Protein AF-A0A316BWA6-F1 (afdb_monomer)

pLDDT: mean 82.53, std 22.55, range [30.19, 98.38]

Foldseek 3Di:
DDDDDDDPDDDDDDDDDDDDDDDPPPPVPPLFDDKDWPVRVVVVVVVQVVVQKDFPDKDKEFPDPDVVTIMIMTTHIDHNPVSKDKDKDKDAPVVVVVVVVVCVVVVWDWPDWDDDHRMIMTMTTD

Secondary structure (DSSP, 8-state):
------------------------------TTT--EEHHHHHHHHHHHHHTTEEEEEEEEEEEE--SS-EEEEEEEEEE-TT---EEEEEE-HHHHHHHHHHHHHTT-EEEEEEEETTEEEEEEE-

Structure (mmCIF, N/CA/C/O backbone):
data_AF-A0A316BWA6-F1
#
_entry.id   AF-A0A316BWA6-F1
#
loop_
_atom_site.group_PDB
_atom_site.id
_atom_site.type_symbol
_atom_site.label_atom_id
_atom_site.label_alt_id
_atom_site.label_comp_id
_atom_site.label_asym_id
_atom_site.label_entity_id
_atom_site.label_seq_id
_atom_site.pdbx_PDB_ins_code
_atom_site.Cartn_x
_atom_site.Cartn_y
_atom_site.Cartn_z
_atom_site.occupancy
_atom_site.B_iso_or_equiv
_atom_site.auth_seq_id
_atom_site.auth_comp_id
_atom_site.auth_asym_id
_atom_site.auth_atom_id
_atom_site.pdbx_PDB_model_num
ATOM 1 N N . MET A 1 1 ? -15.903 33.783 -49.056 1.00 46.97 1 MET A N 1
ATOM 2 C CA . MET A 1 1 ? -15.035 33.188 -48.021 1.00 46.97 1 MET A CA 1
ATOM 3 C C . MET A 1 1 ? -15.355 31.710 -47.970 1.00 46.97 1 MET A C 1
ATOM 5 O O . MET A 1 1 ? -16.523 31.366 -48.087 1.00 46.97 1 MET A O 1
ATOM 9 N N . TYR A 1 2 ? -14.304 30.901 -47.940 1.00 39.03 2 TYR A N 1
ATOM 10 C CA . TYR A 1 2 ? -14.298 29.441 -47.940 1.00 39.03 2 TYR A CA 1
ATOM 11 C C . TYR A 1 2 ? -14.877 28.855 -46.636 1.00 39.03 2 TYR A C 1
ATOM 13 O O . TYR A 1 2 ? -14.691 29.444 -45.573 1.00 39.03 2 TYR A O 1
ATOM 21 N N . ASP A 1 3 ? -15.573 27.729 -46.811 1.00 43.00 3 ASP A N 1
ATOM 22 C CA . ASP A 1 3 ? -15.702 26.497 -46.004 1.00 43.00 3 ASP A CA 1
ATOM 23 C C . ASP A 1 3 ? -14.811 26.312 -44.751 1.00 43.00 3 ASP A C 1
ATOM 25 O O . ASP A 1 3 ? -13.622 26.623 -44.811 1.00 43.00 3 ASP A O 1
ATOM 29 N N . ASP A 1 4 ? -15.371 25.793 -43.637 1.00 45.12 4 ASP A N 1
ATOM 30 C CA . ASP A 1 4 ? -15.251 24.375 -43.189 1.00 45.12 4 ASP A CA 1
ATOM 31 C C . ASP A 1 4 ? -15.651 24.147 -41.699 1.00 45.12 4 ASP A C 1
ATOM 33 O O . ASP A 1 4 ? -15.364 24.969 -40.827 1.00 45.12 4 ASP A O 1
ATOM 37 N N . GLY A 1 5 ? -16.253 22.978 -41.409 1.00 43.03 5 GLY A N 1
ATOM 38 C CA . GLY A 1 5 ? -16.289 22.309 -40.085 1.00 43.03 5 GLY A CA 1
ATOM 39 C C . GLY A 1 5 ? -17.476 22.616 -39.142 1.00 43.03 5 GLY A C 1
ATOM 40 O O . GLY A 1 5 ? -17.361 23.468 -38.270 1.00 43.03 5 GLY A O 1
ATOM 41 N N . GLN A 1 6 ? -18.689 22.044 -39.227 1.00 37.62 6 GLN A N 1
ATOM 42 C CA . GLN A 1 6 ? -19.164 20.646 -39.326 1.00 37.62 6 GLN A CA 1
ATOM 43 C C . GLN A 1 6 ? -19.323 19.905 -37.973 1.00 37.62 6 GLN A C 1
ATOM 45 O O . GLN A 1 6 ? -18.520 19.062 -37.591 1.00 37.62 6 GLN A O 1
ATOM 50 N N . CYS A 1 7 ? -20.448 20.163 -37.286 1.00 34.03 7 CYS A N 1
ATOM 51 C CA . CYS A 1 7 ? -21.122 19.191 -36.414 1.00 34.03 7 CYS A CA 1
ATOM 52 C C . CYS A 1 7 ? -22.198 18.488 -37.255 1.00 34.03 7 CYS A C 1
ATOM 54 O O . CYS A 1 7 ? -23.240 19.078 -37.549 1.00 34.03 7 CYS A O 1
ATOM 56 N N . SER A 1 8 ? -21.955 17.247 -37.678 1.00 42.22 8 SER A N 1
ATOM 57 C CA . SER A 1 8 ? -22.939 16.463 -38.429 1.00 42.22 8 SER A CA 1
ATOM 58 C C . SER A 1 8 ? -24.120 16.085 -37.538 1.00 42.22 8 SER A C 1
ATOM 60 O O . SER A 1 8 ? -24.014 15.150 -36.756 1.00 42.22 8 SER A O 1
ATOM 62 N N . GLY A 1 9 ? -25.215 16.837 -37.708 1.00 36.03 9 GLY A N 1
ATOM 63 C CA . GLY A 1 9 ? -26.622 16.431 -37.592 1.00 36.03 9 GLY A CA 1
ATOM 64 C C . GLY A 1 9 ? -27.081 15.880 -36.235 1.00 36.03 9 GLY A C 1
ATOM 65 O O . GLY A 1 9 ? -26.553 14.921 -35.707 1.00 36.03 9 GLY A O 1
ATOM 66 N N . LEU A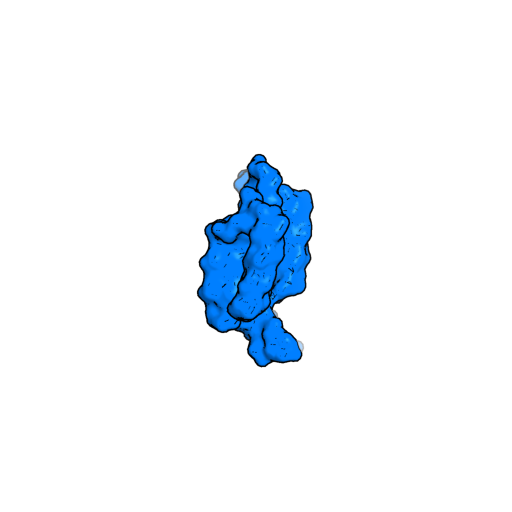 1 10 ? -28.161 16.337 -35.624 1.00 33.66 10 LEU A N 1
ATOM 67 C CA . LEU A 1 10 ? -29.225 17.224 -36.051 1.00 33.66 10 LEU A CA 1
ATOM 68 C C . LEU A 1 10 ? -30.039 17.468 -34.769 1.00 33.66 10 LEU A C 1
ATOM 70 O O . LEU A 1 10 ? -30.366 16.519 -34.057 1.00 33.66 10 LEU A O 1
ATOM 74 N N . LYS A 1 11 ? -30.403 18.711 -34.473 1.00 30.19 11 LYS A N 1
ATOM 75 C CA . LYS A 1 11 ? -31.562 18.998 -33.622 1.00 30.19 11 LYS A CA 1
ATOM 76 C C . LYS A 1 11 ? -32.428 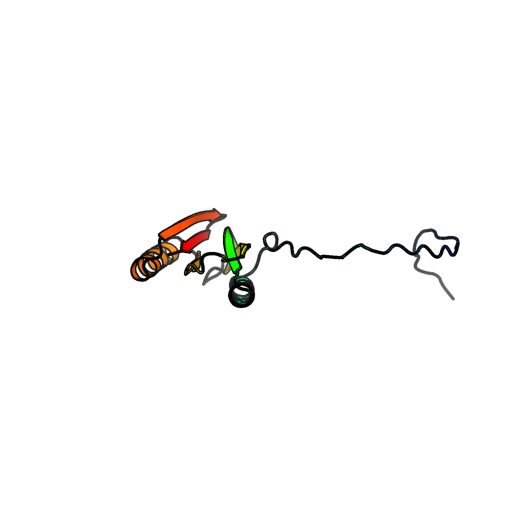20.001 -34.367 1.00 30.19 11 LYS A C 1
ATOM 78 O O . LYS A 1 11 ? -31.929 21.087 -34.655 1.00 30.19 11 LYS A O 1
ATOM 83 N N . PRO A 1 12 ? -33.716 19.724 -34.606 1.00 40.59 12 PRO A N 1
ATOM 84 C CA . PRO A 1 12 ? -34.713 20.765 -34.575 1.00 40.59 12 PRO A CA 1
ATOM 85 C C . PRO A 1 12 ? -35.270 20.878 -33.152 1.00 40.59 12 PRO A C 1
ATOM 87 O O . PRO A 1 12 ? -35.534 19.897 -32.458 1.00 40.59 12 PRO A O 1
ATOM 90 N N . ALA A 1 13 ? -35.374 22.127 -32.727 1.00 50.25 13 ALA A N 1
ATOM 91 C CA . ALA A 1 13 ? -35.908 22.590 -31.464 1.00 50.25 13 ALA A CA 1
ATOM 92 C C . ALA A 1 13 ? -37.314 22.051 -31.159 1.00 50.25 13 ALA A C 1
ATOM 94 O O . ALA A 1 13 ? -38.199 22.163 -31.999 1.00 50.25 13 ALA A O 1
ATOM 95 N N . VAL A 1 14 ? -37.537 21.622 -29.913 1.00 42.03 14 VAL A N 1
ATOM 96 C CA . VAL A 1 14 ? -38.806 21.825 -29.198 1.00 42.03 14 VAL A CA 1
ATOM 97 C C . VAL A 1 14 ? -38.474 22.045 -27.724 1.00 42.03 14 VAL A C 1
ATOM 99 O O . VAL A 1 14 ? -37.817 21.223 -27.086 1.00 42.03 14 VAL A O 1
ATOM 102 N N . ALA A 1 15 ? -38.904 23.187 -27.195 1.00 46.78 15 ALA A N 1
ATOM 103 C CA . ALA A 1 15 ? -38.914 23.461 -25.771 1.00 46.78 15 ALA A CA 1
ATOM 104 C C . ALA A 1 15 ? -39.879 22.490 -25.077 1.00 46.78 15 ALA A C 1
ATOM 106 O O . ALA A 1 15 ? -41.073 22.490 -25.361 1.00 46.78 15 ALA A O 1
ATOM 107 N N . ALA A 1 16 ? -39.367 21.691 -24.148 1.00 43.31 16 ALA A N 1
ATOM 108 C CA . ALA A 1 16 ? -40.179 20.986 -23.171 1.00 43.31 16 ALA A CA 1
ATOM 109 C C . ALA A 1 16 ? -39.529 21.190 -21.805 1.00 43.31 16 ALA A C 1
ATOM 111 O O . ALA A 1 16 ? -38.503 20.597 -21.476 1.00 43.31 16 ALA A O 1
ATOM 112 N N . VAL A 1 17 ? -40.136 22.089 -21.033 1.00 52.09 17 VAL A N 1
ATOM 113 C CA . VAL A 1 17 ? -39.995 22.132 -19.582 1.00 52.09 17 VAL A CA 1
ATOM 114 C C . VAL A 1 17 ? -40.411 20.758 -19.069 1.00 52.09 17 VAL A C 1
ATOM 116 O O . VAL A 1 17 ? -41.584 20.402 -19.127 1.00 52.09 17 VAL A O 1
ATOM 119 N N . PHE A 1 18 ? -39.445 19.985 -18.588 1.00 43.34 18 PHE A N 1
ATOM 120 C CA . PHE A 1 18 ? -39.703 18.805 -17.779 1.00 43.34 18 PHE A CA 1
ATOM 121 C C . PHE A 1 18 ? -38.970 18.992 -16.456 1.00 43.34 18 PHE A C 1
ATOM 123 O O . PHE A 1 18 ? -37.760 18.805 -16.350 1.00 43.34 18 PHE A O 1
ATOM 130 N N . CYS A 1 19 ? -39.731 19.410 -15.446 1.00 44.62 19 CYS A N 1
ATOM 131 C CA . CYS A 1 19 ? -39.360 19.215 -14.056 1.00 44.62 19 CYS A CA 1
ATOM 132 C C . CYS A 1 19 ? -39.181 17.713 -13.817 1.00 44.62 19 CYS A C 1
ATOM 134 O O . CYS A 1 19 ? -40.165 16.983 -13.727 1.00 44.62 19 CYS A O 1
ATOM 136 N N . LEU A 1 20 ? -37.937 17.269 -13.665 1.00 47.56 20 LEU A N 1
ATOM 137 C CA . LEU A 1 20 ? -37.626 16.046 -12.939 1.00 47.56 20 LEU A CA 1
ATOM 138 C C . LEU A 1 20 ? -36.652 16.401 -11.821 1.00 47.56 20 LEU A C 1
ATOM 140 O O . LEU A 1 20 ? -35.451 16.577 -12.009 1.00 47.56 20 LEU A O 1
ATOM 144 N N . LEU A 1 21 ? -37.246 16.543 -10.640 1.00 50.69 21 LEU A N 1
ATOM 145 C CA . LEU A 1 21 ? -36.595 16.283 -9.369 1.00 50.69 21 LEU A CA 1
ATOM 146 C C . LEU A 1 21 ? -35.871 14.927 -9.430 1.00 50.69 21 LEU A C 1
ATOM 148 O O . LEU A 1 21 ? -36.374 13.977 -10.023 1.00 50.69 21 LEU A O 1
ATOM 152 N N . ALA A 1 22 ? -34.746 14.856 -8.720 1.00 51.56 22 ALA A N 1
ATOM 153 C CA . ALA A 1 22 ? -34.017 13.641 -8.363 1.00 51.56 22 ALA A CA 1
ATOM 154 C C . ALA A 1 22 ? -33.294 12.900 -9.503 1.00 51.56 22 ALA A C 1
ATOM 156 O O . ALA A 1 22 ? -33.703 11.841 -9.962 1.00 51.56 22 ALA A O 1
ATOM 157 N N . ALA A 1 23 ? -32.087 13.367 -9.807 1.00 52.94 23 ALA A N 1
ATOM 158 C CA . ALA A 1 23 ? -30.971 12.450 -9.986 1.00 52.94 23 ALA A CA 1
ATOM 159 C C . ALA A 1 23 ? -29.751 13.111 -9.358 1.00 52.94 23 ALA A C 1
ATOM 161 O O . ALA A 1 23 ? -29.156 14.027 -9.922 1.00 52.94 23 ALA A O 1
ATOM 162 N N . GLY A 1 24 ? -29.410 12.685 -8.141 1.00 44.31 24 GLY A N 1
ATOM 163 C CA . GLY A 1 24 ? -28.066 12.909 -7.654 1.00 44.31 24 GLY A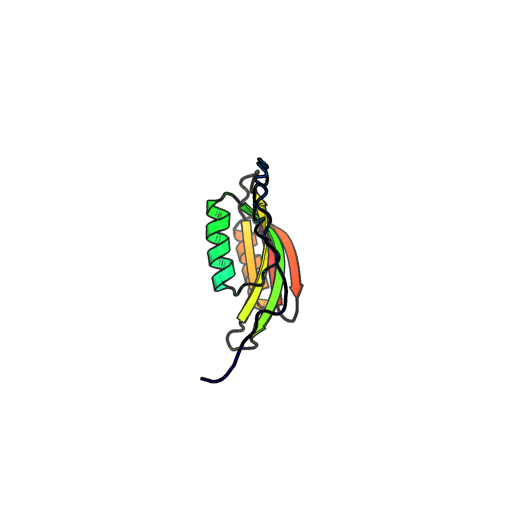 CA 1
ATOM 164 C C . GLY A 1 24 ? -27.121 12.323 -8.692 1.00 44.31 24 GLY A C 1
ATOM 165 O O . GLY A 1 24 ? -27.050 11.106 -8.838 1.00 44.31 24 GLY A O 1
ATOM 166 N N . CYS A 1 25 ? -26.379 13.177 -9.392 1.00 47.69 25 CYS A N 1
ATOM 167 C CA . CYS A 1 25 ? -25.077 12.780 -9.892 1.00 47.69 25 CYS A CA 1
ATOM 168 C C . CYS A 1 25 ? -24.198 12.598 -8.654 1.00 47.69 25 CYS A C 1
ATOM 170 O O . CYS A 1 25 ? -23.335 13.416 -8.347 1.00 47.69 25 CYS A O 1
ATOM 172 N N . THR A 1 26 ? -24.437 11.521 -7.904 1.00 49.53 26 THR A N 1
ATOM 173 C CA . THR A 1 26 ? -23.329 10.867 -7.247 1.00 49.53 26 THR A CA 1
ATOM 174 C C . THR A 1 26 ? -22.508 10.335 -8.406 1.00 49.53 26 THR A C 1
ATOM 176 O O . THR A 1 26 ? -22.730 9.247 -8.930 1.00 49.53 26 THR A O 1
ATOM 179 N N . THR A 1 27 ? -21.565 11.150 -8.869 1.00 47.41 27 THR A N 1
ATOM 180 C CA . THR A 1 27 ? -20.342 10.611 -9.432 1.00 47.41 27 THR A CA 1
ATOM 181 C C . THR A 1 27 ? -19.829 9.707 -8.322 1.00 47.41 27 THR A C 1
ATOM 183 O O . THR A 1 27 ? -19.216 10.182 -7.367 1.00 47.41 27 THR A O 1
ATOM 186 N N . ARG A 1 28 ? -20.212 8.422 -8.340 1.00 43.00 28 ARG A N 1
ATOM 187 C CA . ARG A 1 28 ? -19.497 7.399 -7.592 1.00 43.00 28 ARG A CA 1
ATOM 188 C C . ARG A 1 28 ? -18.080 7.611 -8.083 1.00 43.00 28 ARG A C 1
ATOM 190 O O . ARG A 1 28 ? -17.856 7.434 -9.281 1.00 43.00 28 ARG A O 1
ATOM 197 N N . PRO A 1 29 ? -17.147 8.072 -7.240 1.00 44.62 29 PRO A N 1
ATOM 198 C CA . PRO A 1 29 ? -15.782 7.901 -7.646 1.00 44.62 29 PRO A CA 1
ATOM 199 C C . PRO A 1 29 ? -15.672 6.384 -7.795 1.00 44.62 29 PRO A C 1
ATOM 201 O O . PRO A 1 29 ? -16.101 5.635 -6.911 1.00 44.62 29 PRO A O 1
ATOM 204 N N . GLU A 1 30 ? -15.211 5.917 -8.941 1.00 48.41 30 GLU A N 1
ATOM 205 C CA . GLU A 1 30 ? -14.638 4.589 -9.016 1.00 48.41 30 GLU A CA 1
ATOM 206 C C . GLU A 1 30 ? -13.443 4.614 -8.054 1.00 48.41 30 GLU A C 1
ATOM 208 O O . GLU A 1 30 ? -12.309 4.891 -8.433 1.00 48.41 30 GLU A O 1
ATOM 213 N N . GLN A 1 31 ? -13.707 4.451 -6.753 1.00 53.44 31 GLN A N 1
ATOM 214 C CA . GLN A 1 31 ? -12.743 4.570 -5.656 1.00 53.44 31 GLN A CA 1
ATOM 215 C C . GLN A 1 31 ? -11.802 3.358 -5.641 1.00 53.44 31 GLN A C 1
ATOM 217 O O . GLN A 1 31 ? -11.358 2.958 -4.577 1.00 53.44 31 GLN A O 1
ATOM 222 N N . GLY A 1 32 ? -11.552 2.748 -6.800 1.00 54.28 32 GLY A N 1
ATOM 223 C CA . GLY A 1 32 ? -10.816 1.506 -6.963 1.00 54.28 32 GLY A CA 1
ATOM 224 C C . GLY A 1 32 ? -10.515 1.095 -8.403 1.00 54.28 32 GLY A C 1
ATOM 225 O O . GLY A 1 32 ? -9.920 0.038 -8.557 1.00 54.28 32 GLY A O 1
ATOM 226 N N . ASP A 1 33 ? -10.846 1.882 -9.440 1.00 64.38 33 ASP A N 1
ATOM 227 C CA . ASP A 1 33 ? -10.584 1.471 -10.837 1.00 64.38 33 ASP A CA 1
ATOM 228 C C . ASP A 1 33 ? -9.403 2.181 -11.510 1.00 64.38 33 ASP A C 1
ATOM 230 O O . ASP A 1 33 ? -8.912 1.720 -12.542 1.00 64.38 33 ASP A O 1
ATOM 234 N N . VAL A 1 34 ? -8.863 3.237 -10.896 1.00 87.25 34 VAL A N 1
ATOM 235 C CA . VAL A 1 34 ? -7.764 4.019 -11.476 1.00 87.25 34 VAL A CA 1
ATOM 236 C C . VAL A 1 34 ? -6.410 3.530 -10.963 1.00 87.25 34 VAL A C 1
ATOM 238 O O . VAL A 1 34 ? -6.171 3.459 -9.757 1.00 87.25 34 VAL A O 1
ATOM 241 N N . TRP A 1 35 ? -5.512 3.217 -11.896 1.00 94.00 35 TRP A N 1
ATOM 242 C CA . TRP A 1 35 ? -4.099 2.985 -11.606 1.00 94.00 35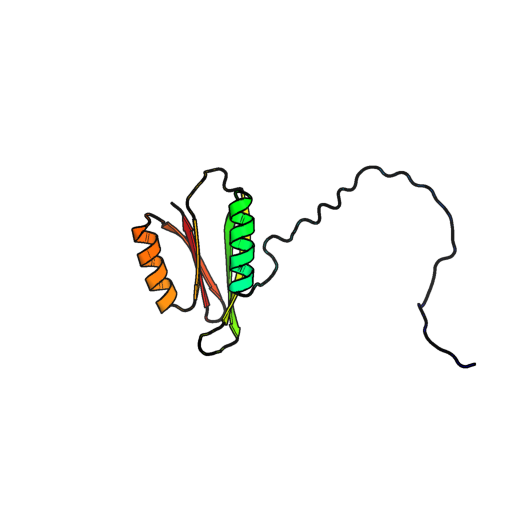 TRP A CA 1
ATOM 243 C C . TRP A 1 35 ? -3.408 4.306 -11.278 1.00 94.00 35 TRP A C 1
ATOM 245 O O . TRP A 1 35 ? -3.517 5.270 -12.031 1.00 94.00 35 TRP A O 1
ATOM 255 N N . MET A 1 36 ? -2.691 4.332 -10.162 1.00 95.88 36 MET A N 1
ATOM 256 C CA . MET A 1 36 ? -2.026 5.513 -9.625 1.00 95.88 36 MET A CA 1
ATOM 257 C C . MET A 1 36 ? -0.538 5.243 -9.457 1.00 95.88 36 MET A C 1
ATOM 259 O O . MET A 1 36 ? -0.159 4.147 -9.044 1.00 95.88 36 MET A O 1
ATOM 263 N N . SER A 1 37 ? 0.302 6.247 -9.707 1.00 95.31 37 SER A N 1
ATOM 264 C CA . SER A 1 37 ? 1.697 6.201 -9.259 1.00 95.31 37 SER A CA 1
ATOM 265 C C . SER A 1 37 ? 1.763 6.132 -7.729 1.00 95.31 37 SER A C 1
ATOM 267 O O . SER A 1 37 ? 0.817 6.528 -7.043 1.00 95.31 37 SER A O 1
ATOM 269 N N . SER A 1 38 ? 2.892 5.696 -7.164 1.00 91.62 38 SER A N 1
ATOM 270 C CA . SER A 1 38 ? 3.078 5.691 -5.704 1.00 91.62 38 SER A CA 1
ATOM 271 C C . SER A 1 38 ? 2.801 7.056 -5.055 1.00 91.62 38 SER A C 1
ATOM 273 O O . SER A 1 38 ? 2.219 7.116 -3.975 1.00 91.62 38 SER A O 1
ATOM 275 N N . GLU A 1 39 ? 3.168 8.161 -5.712 1.00 93.12 39 GLU A N 1
ATOM 276 C CA . GLU A 1 39 ? 2.899 9.518 -5.216 1.00 93.12 39 GLU A CA 1
ATOM 277 C C . GLU A 1 39 ? 1.396 9.825 -5.175 1.00 93.12 39 GLU A C 1
ATOM 279 O O . GLU A 1 39 ? 0.873 10.253 -4.144 1.00 93.12 39 GLU A O 1
ATOM 284 N N . GLN A 1 40 ? 0.684 9.543 -6.268 1.00 95.88 40 GLN A N 1
ATOM 285 C CA . GLN A 1 40 ? -0.765 9.730 -6.351 1.00 95.88 40 GLN A CA 1
ATOM 286 C C . GLN A 1 40 ? -1.500 8.848 -5.335 1.00 95.88 40 GLN A C 1
ATOM 288 O O . GLN A 1 40 ? -2.389 9.323 -4.628 1.00 95.88 40 GLN A O 1
ATOM 293 N N . ALA A 1 41 ? -1.097 7.582 -5.215 1.00 95.62 41 ALA A N 1
ATOM 294 C CA . ALA A 1 41 ? -1.676 6.641 -4.268 1.00 95.62 41 ALA A CA 1
ATOM 295 C C . ALA A 1 41 ? -1.460 7.092 -2.815 1.00 95.62 41 ALA A C 1
ATOM 297 O O . ALA A 1 41 ? -2.380 6.992 -2.002 1.00 95.62 41 ALA A O 1
ATOM 298 N N . ASN A 1 42 ? -0.294 7.657 -2.485 1.00 95.50 42 ASN A N 1
ATOM 299 C CA . ASN A 1 42 ? -0.026 8.235 -1.166 1.00 95.50 42 ASN A CA 1
ATOM 300 C C . ASN A 1 42 ? -0.892 9.472 -0.888 1.00 95.50 42 ASN A C 1
ATOM 302 O O . ASN A 1 42 ? -1.446 9.598 0.204 1.00 95.50 42 ASN A O 1
ATOM 306 N N . ALA A 1 43 ? -1.061 10.362 -1.869 1.00 96.12 43 ALA A N 1
ATOM 307 C CA . ALA A 1 43 ? -1.930 11.529 -1.725 1.00 96.12 43 ALA A CA 1
ATOM 308 C C . ALA A 1 43 ? -3.398 11.122 -1.502 1.00 96.12 43 ALA A C 1
ATOM 310 O O . ALA A 1 43 ? -4.064 11.644 -0.606 1.00 96.12 43 ALA A O 1
ATOM 311 N N . VAL A 1 44 ? -3.895 10.143 -2.267 1.00 95.75 44 VAL A N 1
ATOM 312 C CA . VAL A 1 44 ? -5.241 9.579 -2.075 1.00 95.75 44 VAL A CA 1
ATOM 313 C C . VAL A 1 44 ? -5.357 8.884 -0.720 1.00 95.75 44 VAL A C 1
ATOM 315 O O . VAL A 1 44 ? -6.371 9.048 -0.050 1.00 95.75 44 VAL A O 1
ATOM 318 N N . THR A 1 45 ? -4.321 8.173 -0.272 1.00 96.44 45 THR A N 1
ATOM 319 C CA . THR A 1 45 ? -4.291 7.515 1.045 1.00 96.44 45 THR A CA 1
ATOM 320 C C . THR A 1 45 ? -4.545 8.507 2.171 1.00 96.44 45 THR A C 1
ATOM 322 O O . THR A 1 45 ? -5.435 8.274 2.982 1.00 96.44 45 THR A O 1
ATOM 325 N N . GLN A 1 46 ? -3.857 9.651 2.174 1.00 96.69 46 GLN A N 1
ATOM 326 C CA . GLN A 1 46 ? -4.063 10.698 3.182 1.00 96.69 46 GLN A CA 1
ATOM 327 C C . GLN A 1 46 ? -5.490 11.263 3.144 1.00 96.69 46 GLN A C 1
ATOM 329 O O . GLN A 1 46 ? -6.111 11.479 4.183 1.00 96.69 46 GLN A O 1
ATOM 334 N N . GLN A 1 47 ? -6.045 11.471 1.945 1.00 96.69 47 GLN A N 1
ATOM 335 C CA . GLN A 1 47 ? -7.428 11.936 1.794 1.00 96.69 47 GLN A CA 1
ATOM 336 C C . GLN A 1 47 ? -8.441 10.910 2.310 1.00 96.69 47 GLN A C 1
ATOM 338 O O . GLN A 1 47 ? -9.452 11.282 2.903 1.00 96.69 47 GLN A O 1
ATOM 343 N N . MET A 1 48 ? -8.198 9.624 2.065 1.00 96.19 48 MET A N 1
ATOM 344 C CA . MET A 1 48 ? -9.081 8.540 2.486 1.00 96.19 48 MET A CA 1
ATOM 345 C C . MET A 1 48 ? -8.993 8.310 3.994 1.00 96.19 48 MET A C 1
ATOM 347 O O . MET A 1 48 ? -10.027 8.176 4.644 1.00 96.19 48 MET A O 1
ATOM 351 N N . GLU A 1 49 ? -7.798 8.385 4.572 1.00 96.00 49 GLU A N 1
ATOM 352 C CA . GLU A 1 49 ? -7.589 8.348 6.019 1.00 96.00 49 GLU A CA 1
ATOM 353 C C . GLU A 1 49 ? -8.319 9.500 6.725 1.00 96.00 49 GLU A C 1
ATOM 355 O O . GLU A 1 49 ? -9.095 9.261 7.649 1.00 96.00 49 GLU A O 1
ATOM 360 N N . ALA A 1 50 ? -8.198 10.735 6.219 1.00 96.88 50 ALA A N 1
ATOM 361 C CA . ALA A 1 50 ? -8.926 11.896 6.744 1.00 96.88 50 ALA A CA 1
ATOM 362 C C . ALA A 1 50 ? -10.459 11.755 6.650 1.00 96.88 50 ALA A C 1
ATOM 364 O O . ALA A 1 50 ? -11.200 12.409 7.383 1.00 96.88 50 ALA A O 1
ATOM 365 N N . ARG A 1 51 ? -10.945 10.894 5.750 1.00 95.88 51 ARG A N 1
ATOM 366 C CA . ARG A 1 51 ? -12.366 10.556 5.585 1.00 95.88 51 ARG A CA 1
ATOM 367 C C . ARG A 1 51 ? -12.795 9.336 6.406 1.00 95.88 51 ARG A C 1
ATOM 369 O O . ARG A 1 51 ? -13.934 8.899 6.257 1.00 95.88 51 ARG A O 1
ATOM 376 N N . GLY A 1 52 ? -11.914 8.777 7.236 1.00 97.12 52 GLY A N 1
ATOM 377 C CA . GLY A 1 52 ? -12.193 7.575 8.020 1.00 97.12 52 GLY A CA 1
ATOM 378 C C . GLY A 1 52 ? -12.359 6.329 7.152 1.00 97.12 52 GLY A C 1
ATOM 379 O O . GLY A 1 52 ? -13.188 5.476 7.456 1.00 97.12 52 GLY A O 1
ATOM 380 N N . MET A 1 53 ? -11.625 6.235 6.043 1.00 97.38 53 MET A N 1
ATOM 381 C CA . MET A 1 53 ? -11.637 5.085 5.138 1.00 97.38 53 MET A CA 1
ATOM 382 C C . MET A 1 53 ? -10.398 4.203 5.357 1.00 97.38 53 MET A C 1
ATOM 384 O O . MET A 1 53 ? -9.378 4.654 5.873 1.00 97.38 53 MET A O 1
ATOM 388 N N . MET A 1 54 ? -10.481 2.945 4.930 1.00 97.25 54 MET A N 1
ATOM 389 C CA . MET A 1 54 ? -9.399 1.960 4.913 1.00 97.25 54 MET A CA 1
ATOM 390 C C . MET A 1 54 ? -9.363 1.220 3.566 1.00 97.25 54 MET A C 1
ATOM 392 O O . MET A 1 54 ? -10.393 1.136 2.885 1.00 97.25 54 MET A O 1
ATOM 396 N N . PRO A 1 55 ? -8.210 0.669 3.155 1.00 97.12 55 PRO A N 1
ATOM 397 C CA . PRO A 1 55 ? -8.127 -0.134 1.945 1.00 97.12 55 PRO A CA 1
ATOM 398 C C . PRO A 1 55 ? -8.802 -1.500 2.160 1.00 97.12 55 PRO A C 1
ATOM 400 O O . PRO A 1 55 ? -8.511 -2.211 3.121 1.00 97.12 55 PRO A O 1
ATOM 403 N N . ALA A 1 56 ?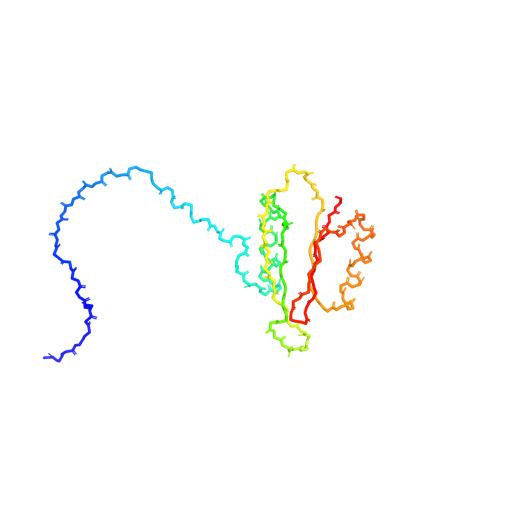 -9.693 -1.881 1.248 1.00 95.75 56 ALA A N 1
ATOM 404 C CA . ALA A 1 56 ? -10.342 -3.194 1.211 1.00 95.75 56 ALA A CA 1
ATOM 405 C C . ALA A 1 56 ? -9.681 -4.150 0.217 1.00 95.75 56 ALA A C 1
ATOM 407 O O . ALA A 1 56 ? -9.651 -5.358 0.444 1.00 95.75 56 ALA A O 1
ATOM 408 N N . ALA A 1 57 ? -9.175 -3.614 -0.895 1.00 96.31 57 ALA A N 1
ATOM 409 C CA . ALA A 1 57 ? -8.446 -4.385 -1.887 1.00 96.31 57 ALA A CA 1
ATOM 410 C C . ALA A 1 57 ? -7.325 -3.553 -2.510 1.00 96.31 57 ALA A C 1
ATOM 412 O O . ALA A 1 57 ? -7.472 -2.342 -2.665 1.00 96.31 57 ALA A O 1
ATOM 413 N N . ILE A 1 58 ? -6.232 -4.209 -2.893 1.00 96.81 58 ILE A N 1
ATOM 414 C CA . ILE A 1 58 ? -5.115 -3.612 -3.623 1.00 96.81 58 ILE A CA 1
ATOM 415 C C . ILE A 1 58 ? -4.751 -4.468 -4.837 1.00 96.81 58 ILE A C 1
ATOM 417 O O . ILE A 1 58 ? -4.731 -5.695 -4.757 1.00 96.81 58 ILE A O 1
ATOM 421 N N . ASP A 1 59 ? -4.436 -3.818 -5.950 1.00 97.00 59 ASP A N 1
ATOM 422 C CA . ASP A 1 59 ? -3.695 -4.381 -7.074 1.00 97.00 59 ASP A CA 1
ATOM 423 C C . ASP A 1 59 ? -2.411 -3.568 -7.284 1.00 97.00 59 ASP A C 1
ATOM 425 O O . ASP A 1 59 ? -2.347 -2.381 -6.951 1.00 97.00 59 ASP A O 1
ATOM 429 N N . CYS A 1 60 ? -1.391 -4.203 -7.855 1.00 97.19 60 CYS A N 1
ATOM 430 C CA . CYS A 1 60 ? -0.102 -3.584 -8.147 1.00 97.19 60 CYS A CA 1
ATOM 431 C C . CYS A 1 60 ? 0.475 -4.088 -9.470 1.00 97.19 60 CYS A C 1
ATOM 433 O O . CYS A 1 60 ? 0.145 -5.187 -9.921 1.00 97.19 60 CYS A O 1
ATOM 435 N N . ARG A 1 61 ? 1.343 -3.272 -10.074 1.00 96.69 61 ARG A N 1
ATOM 436 C CA . ARG A 1 61 ? 2.181 -3.631 -11.224 1.00 96.69 61 ARG A CA 1
ATOM 437 C C . ARG A 1 61 ? 3.450 -2.783 -11.255 1.00 96.69 61 ARG A C 1
ATOM 439 O O . ARG A 1 61 ? 3.447 -1.659 -10.745 1.00 96.69 61 ARG A O 1
ATOM 446 N N . LEU A 1 62 ? 4.504 -3.285 -11.892 1.00 95.56 62 LEU A N 1
ATOM 447 C CA . LEU A 1 62 ? 5.588 -2.434 -12.368 1.00 95.56 62 LEU A CA 1
ATOM 448 C C . LEU A 1 62 ? 5.042 -1.564 -13.509 1.00 95.56 62 LEU A C 1
ATOM 450 O O . LEU A 1 62 ? 4.493 -2.088 -14.476 1.00 95.56 62 LEU A O 1
ATOM 454 N N . ASP A 1 63 ? 5.135 -0.245 -13.367 1.00 93.75 63 ASP A N 1
ATOM 455 C CA . ASP A 1 63 ? 4.625 0.704 -14.363 1.00 93.75 63 ASP A CA 1
ATOM 456 C C . ASP A 1 63 ? 5.743 1.147 -15.308 1.00 93.75 63 ASP A C 1
ATOM 458 O O . ASP A 1 63 ? 5.599 1.072 -16.527 1.00 93.75 63 ASP A O 1
ATOM 462 N N . VAL A 1 64 ? 6.903 1.511 -14.745 1.00 92.50 64 VAL A N 1
ATOM 463 C CA . VAL A 1 64 ? 8.112 1.830 -15.512 1.00 92.50 64 VAL A CA 1
ATOM 464 C C . VAL A 1 64 ? 9.301 1.035 -14.959 1.00 92.50 64 VAL A C 1
ATOM 466 O O . VAL A 1 64 ? 9.629 1.175 -13.774 1.00 92.50 64 VAL A O 1
ATOM 469 N N . PRO A 1 65 ? 9.988 0.227 -15.792 1.00 88.94 65 PRO A N 1
ATOM 470 C CA . PRO A 1 65 ? 11.222 -0.453 -15.408 1.00 88.94 65 PRO A CA 1
ATOM 471 C C . PRO A 1 65 ? 12.387 0.553 -15.375 1.00 88.94 65 PRO A C 1
ATOM 473 O O . PRO A 1 65 ? 13.158 0.671 -16.325 1.00 88.94 65 PRO A O 1
ATOM 476 N N . SER A 1 66 ? 12.484 1.319 -14.288 1.00 92.19 66 SER A N 1
ATOM 477 C CA . SER A 1 66 ? 13.543 2.305 -14.028 1.00 92.19 66 SER A CA 1
ATOM 478 C C . 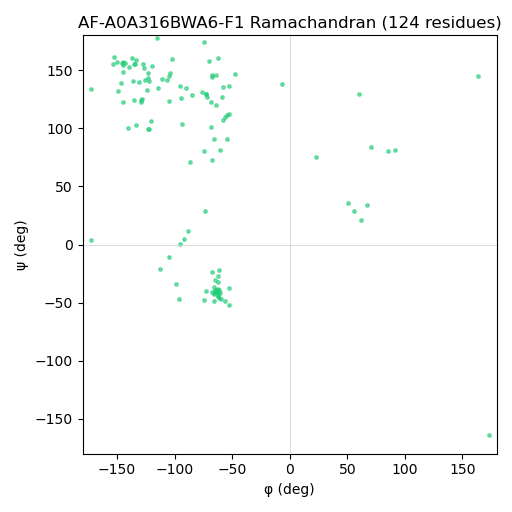SER A 1 66 ? 14.399 1.929 -12.814 1.00 92.19 66 SER A C 1
ATOM 480 O O . SER A 1 66 ? 14.125 0.947 -12.127 1.00 92.19 66 SER A O 1
ATOM 482 N N . THR A 1 67 ? 15.426 2.733 -12.521 1.00 91.00 67 THR A N 1
ATOM 483 C CA . THR A 1 67 ? 16.245 2.601 -11.306 1.00 91.00 67 THR A CA 1
ATOM 484 C C . THR A 1 67 ? 16.168 3.903 -10.495 1.00 91.00 67 THR A C 1
ATOM 486 O O . THR A 1 67 ? 16.779 4.889 -10.909 1.00 91.00 67 THR A O 1
ATOM 489 N N . PRO A 1 68 ? 15.442 3.941 -9.358 1.00 88.81 68 PRO A N 1
ATOM 490 C CA . PRO A 1 68 ? 14.623 2.858 -8.800 1.00 88.81 68 PRO A CA 1
ATOM 491 C C . PRO A 1 68 ? 13.357 2.574 -9.639 1.00 88.81 68 PRO A C 1
ATOM 493 O O . PRO A 1 68 ? 12.922 3.452 -10.393 1.00 88.81 68 PRO A O 1
ATOM 496 N N . PRO A 1 69 ? 12.769 1.367 -9.535 1.00 93.69 69 PRO A N 1
ATOM 497 C CA . PRO A 1 69 ? 11.560 0.994 -10.271 1.00 93.69 69 PRO A CA 1
ATOM 498 C C . PRO A 1 69 ? 10.363 1.847 -9.852 1.00 93.69 69 PRO A C 1
ATOM 500 O O . PRO A 1 69 ? 10.229 2.215 -8.683 1.00 93.69 69 PRO A O 1
ATOM 503 N N . GLN A 1 70 ? 9.480 2.143 -10.806 1.00 95.62 70 GLN A N 1
ATOM 504 C CA . GLN A 1 70 ? 8.229 2.849 -10.535 1.00 95.62 70 GLN A CA 1
ATOM 505 C C . GLN A 1 70 ? 7.065 1.870 -10.579 1.00 95.62 70 GLN A C 1
ATOM 507 O O . GLN A 1 70 ? 6.836 1.194 -11.583 1.00 95.62 70 GLN A O 1
ATOM 512 N N . TYR A 1 71 ? 6.317 1.820 -9.484 1.00 96.31 71 TYR A N 1
ATOM 513 C CA . TYR A 1 71 ? 5.156 0.957 -9.336 1.00 96.31 71 TYR A CA 1
ATOM 514 C C . TYR A 1 71 ? 3.869 1.764 -9.479 1.00 96.31 71 TYR A C 1
ATOM 516 O O . TYR A 1 71 ? 3.801 2.923 -9.058 1.00 96.31 71 TYR A O 1
ATOM 524 N N . ALA A 1 72 ? 2.844 1.119 -10.026 1.00 96.19 72 ALA A N 1
ATOM 525 C CA . ALA A 1 72 ? 1.482 1.620 -9.986 1.00 96.19 72 ALA A CA 1
ATOM 526 C C . ALA A 1 72 ? 0.630 0.740 -9.074 1.00 96.19 72 ALA A C 1
ATOM 528 O O . ALA A 1 72 ? 0.776 -0.487 -9.053 1.00 96.19 72 ALA A O 1
ATOM 529 N N . THR A 1 73 ? -0.282 1.367 -8.339 1.00 96.50 73 THR A N 1
ATOM 530 C CA . THR A 1 73 ? -1.244 0.689 -7.473 1.00 96.50 73 THR A CA 1
ATOM 531 C C . THR A 1 73 ? -2.655 1.138 -7.765 1.00 96.50 73 THR A C 1
ATOM 533 O O . THR A 1 73 ? -2.917 2.232 -8.263 1.00 96.50 73 THR A O 1
ATOM 536 N N . ARG A 1 74 ? -3.585 0.257 -7.439 1.00 96.12 74 ARG A N 1
ATOM 537 C CA . ARG A 1 74 ? -5.010 0.515 -7.517 1.00 96.12 74 ARG A CA 1
ATOM 538 C C . ARG A 1 74 ? -5.634 -0.007 -6.237 1.00 96.12 74 ARG A C 1
ATOM 540 O O . ARG A 1 74 ? -5.405 -1.158 -5.879 1.00 96.12 74 ARG A O 1
ATOM 547 N N . ILE A 1 75 ? -6.353 0.850 -5.522 1.00 96.19 75 ILE A N 1
ATOM 548 C CA . ILE A 1 75 ? -6.829 0.556 -4.168 1.00 96.19 75 ILE A CA 1
ATOM 549 C C . ILE A 1 75 ? -8.321 0.817 -4.105 1.00 96.19 75 ILE A C 1
ATOM 551 O O . ILE A 1 75 ? -8.742 1.930 -4.402 1.00 96.19 75 ILE A O 1
ATOM 555 N N . LEU A 1 76 ? -9.081 -0.190 -3.681 1.00 96.06 76 LEU A N 1
ATOM 556 C CA . LEU A 1 76 ? -10.484 -0.053 -3.312 1.00 96.06 76 LEU A CA 1
ATOM 557 C C . LEU A 1 76 ? -10.589 0.401 -1.856 1.00 96.06 76 LEU A C 1
ATOM 559 O O . LEU A 1 76 ? -10.032 -0.251 -0.972 1.00 96.06 76 LEU A O 1
ATOM 563 N N . TRP A 1 77 ? -11.355 1.458 -1.599 1.00 95.75 77 TRP A N 1
ATOM 564 C CA . TRP A 1 77 ? -11.547 2.020 -0.259 1.00 95.75 77 TRP A CA 1
ATOM 565 C C . TRP A 1 77 ? -12.929 1.705 0.317 1.00 95.75 77 TRP A C 1
ATOM 567 O O . TRP A 1 77 ? -13.936 1.774 -0.387 1.00 95.75 77 TRP A O 1
ATOM 577 N N . VAL A 1 78 ? -12.986 1.427 1.619 1.00 96.06 78 VAL A N 1
ATOM 578 C CA . VAL A 1 78 ? -14.228 1.231 2.388 1.00 96.06 78 VAL A CA 1
ATOM 579 C C . VAL A 1 78 ? -14.176 2.010 3.705 1.00 96.06 78 VAL A C 1
ATOM 581 O O . VAL A 1 78 ? -13.082 2.345 4.153 1.00 96.06 78 VAL A O 1
ATOM 584 N N . PRO A 1 79 ? -15.316 2.323 4.344 1.00 97.81 79 PRO A N 1
ATOM 585 C CA . PRO A 1 79 ? -15.312 2.954 5.663 1.00 97.81 79 PRO A CA 1
ATOM 586 C C . PRO A 1 79 ? -14.569 2.108 6.709 1.00 97.81 79 PRO A C 1
ATOM 588 O O . PRO A 1 79 ? -14.784 0.901 6.799 1.00 97.81 79 PRO A O 1
ATOM 591 N N . ASN A 1 80 ? -13.729 2.745 7.525 1.00 97.25 80 ASN A N 1
ATOM 592 C CA . ASN A 1 80 ? -13.042 2.133 8.662 1.00 97.25 80 ASN A CA 1
ATOM 593 C C . ASN A 1 80 ? -13.936 2.185 9.911 1.00 97.25 80 ASN A C 1
ATOM 595 O O . ASN A 1 80 ? -13.702 2.959 10.836 1.00 97.25 80 ASN A O 1
ATOM 599 N N . THR A 1 81 ? -15.003 1.388 9.929 1.00 94.44 81 THR A N 1
ATOM 600 C CA . THR A 1 81 ? -16.001 1.408 11.015 1.00 94.44 81 THR A CA 1
ATOM 601 C C . THR A 1 81 ? -15.465 0.906 12.353 1.00 94.44 81 THR A C 1
ATOM 603 O O . THR A 1 81 ? -16.005 1.248 13.401 1.00 94.44 81 THR A O 1
ATOM 606 N N . GLU A 1 82 ? -14.418 0.087 12.317 1.00 94.25 82 GLU A N 1
ATOM 607 C CA . GLU A 1 82 ? -13.810 -0.541 13.493 1.00 94.25 82 GLU A CA 1
ATOM 608 C C . GLU A 1 82 ? -12.613 0.259 14.031 1.00 94.25 82 GLU A C 1
ATOM 610 O O . GLU A 1 82 ? -12.019 -0.130 15.031 1.00 94.25 82 GLU A O 1
ATOM 615 N N . ASN A 1 83 ? -12.273 1.391 13.396 1.00 93.44 83 ASN A N 1
ATOM 616 C CA . ASN A 1 83 ? -11.102 2.211 13.717 1.00 93.44 83 ASN A CA 1
ATOM 617 C C . ASN A 1 83 ? -9.798 1.393 13.785 1.00 93.44 83 ASN A C 1
ATOM 619 O O . ASN A 1 83 ? -8.926 1.674 14.609 1.00 93.44 83 ASN A O 1
ATOM 623 N N . VAL A 1 84 ? -9.658 0.377 12.927 1.00 95.50 84 VAL A N 1
ATOM 624 C CA . VAL A 1 84 ? -8.440 -0.440 12.884 1.00 95.50 84 VAL A CA 1
ATOM 625 C C . VAL A 1 84 ? -7.271 0.390 12.374 1.00 95.50 84 VAL A C 1
ATOM 627 O O . VAL A 1 84 ? -7.438 1.242 11.494 1.00 95.50 84 VAL A O 1
ATOM 630 N N . ILE A 1 85 ? -6.077 0.119 12.897 1.00 96.88 85 ILE A N 1
ATOM 631 C CA . ILE A 1 85 ? -4.842 0.671 12.340 1.00 96.88 85 ILE A CA 1
ATOM 632 C C . ILE A 1 85 ? -4.533 -0.128 11.082 1.00 96.88 85 ILE A C 1
ATOM 634 O O . ILE A 1 85 ? -4.556 -1.357 11.115 1.00 96.88 85 ILE A O 1
ATOM 638 N N . TRP A 1 86 ? -4.239 0.550 9.978 1.00 97.31 86 TRP A N 1
ATOM 639 C CA . TRP A 1 86 ? -3.954 -0.101 8.706 1.00 97.31 86 TRP A CA 1
ATOM 640 C C . TRP A 1 86 ? -2.766 0.537 7.996 1.00 97.31 86 TRP A C 1
ATOM 642 O O . TRP A 1 86 ? -2.379 1.673 8.261 1.00 97.31 86 TRP A O 1
ATOM 652 N N . ARG A 1 87 ? -2.187 -0.220 7.066 1.00 97.19 87 ARG A N 1
ATOM 653 C CA . ARG A 1 87 ? -1.219 0.271 6.080 1.00 97.19 87 ARG A CA 1
ATOM 654 C C . ARG A 1 87 ? -1.279 -0.585 4.828 1.00 97.19 87 ARG A C 1
ATOM 656 O O . ARG A 1 87 ? -1.724 -1.733 4.866 1.00 97.19 87 ARG A O 1
ATOM 663 N N . TRP A 1 88 ? -0.764 -0.048 3.739 1.00 97.69 88 TRP A N 1
ATOM 664 C CA . TRP A 1 88 ? -0.494 -0.798 2.525 1.00 97.69 88 TRP A CA 1
ATOM 665 C C . TRP A 1 88 ? 0.891 -0.419 2.006 1.00 97.69 88 TRP A C 1
ATOM 667 O O . TRP A 1 88 ? 1.402 0.655 2.315 1.00 97.69 88 TRP A O 1
ATOM 677 N N . ASP A 1 89 ? 1.512 -1.309 1.242 1.00 98.06 89 ASP A N 1
ATOM 678 C CA . ASP A 1 89 ? 2.808 -1.064 0.611 1.00 98.06 89 ASP A CA 1
ATOM 679 C C . ASP A 1 89 ? 2.860 -1.776 -0.748 1.00 98.06 89 ASP A C 1
ATOM 681 O O . ASP A 1 89 ? 2.144 -2.758 -0.980 1.00 98.06 89 ASP A O 1
ATOM 685 N N . VAL A 1 90 ? 3.720 -1.274 -1.636 1.00 97.69 90 VAL A N 1
ATOM 686 C CA . VAL A 1 90 ? 4.029 -1.839 -2.954 1.00 97.69 90 VAL A CA 1
ATOM 687 C C . VAL A 1 90 ? 5.536 -1.797 -3.190 1.00 97.69 90 VAL A C 1
ATOM 689 O O . VAL A 1 90 ? 6.189 -0.816 -2.833 1.00 97.69 90 VAL A O 1
ATOM 692 N N . GLY A 1 91 ? 6.095 -2.838 -3.797 1.00 97.19 91 GLY A N 1
ATOM 693 C CA . GLY A 1 91 ? 7.500 -2.869 -4.182 1.00 97.19 91 GLY A CA 1
ATOM 694 C C . GLY A 1 91 ? 7.951 -4.224 -4.708 1.00 97.19 91 GLY A C 1
ATOM 695 O O . GLY A 1 91 ? 7.134 -5.086 -5.037 1.00 97.19 91 GLY A O 1
ATOM 696 N N . ASP A 1 92 ? 9.264 -4.421 -4.764 1.00 96.00 92 ASP A N 1
ATOM 697 C CA . ASP A 1 92 ? 9.849 -5.726 -5.057 1.00 96.00 92 ASP A CA 1
ATOM 698 C C . ASP A 1 92 ? 9.743 -6.681 -3.851 1.00 96.00 92 ASP A C 1
ATOM 700 O O . ASP A 1 92 ? 9.303 -6.325 -2.751 1.00 96.00 92 ASP A O 1
ATOM 704 N N . ALA A 1 93 ? 10.149 -7.932 -4.059 1.00 95.69 93 ALA A N 1
ATOM 705 C CA . ALA A 1 93 ? 10.058 -8.969 -3.039 1.00 95.69 93 ALA A CA 1
ATOM 706 C C . ALA A 1 93 ? 10.943 -8.703 -1.807 1.00 95.69 93 ALA A C 1
ATOM 708 O O . ALA A 1 93 ? 10.606 -9.147 -0.707 1.00 95.69 93 ALA A O 1
ATOM 709 N N . GLU A 1 94 ? 12.085 -8.029 -1.963 1.00 96.50 94 GLU A N 1
ATOM 710 C CA . GLU A 1 94 ? 12.970 -7.723 -0.840 1.00 96.50 94 GLU A CA 1
ATOM 711 C C . GLU A 1 94 ? 12.385 -6.603 0.014 1.00 96.50 94 GLU A C 1
ATOM 713 O O . GLU A 1 94 ? 12.256 -6.764 1.231 1.00 96.50 94 GLU A O 1
ATOM 718 N N . TYR A 1 95 ? 11.949 -5.523 -0.631 1.00 96.50 95 TYR A N 1
ATOM 719 C CA . TYR A 1 95 ? 11.248 -4.424 0.007 1.00 96.50 95 TYR A CA 1
ATOM 720 C C . TYR A 1 95 ? 10.047 -4.941 0.802 1.00 96.50 95 TYR A C 1
ATOM 722 O O . TYR A 1 95 ? 9.954 -4.705 2.007 1.00 96.50 95 TYR A O 1
ATOM 730 N N . MET A 1 96 ? 9.168 -5.735 0.182 1.00 97.75 96 MET A N 1
ATOM 731 C CA . MET A 1 96 ? 7.964 -6.231 0.857 1.00 97.75 96 MET A CA 1
ATOM 732 C C . MET A 1 96 ? 8.270 -7.126 2.063 1.00 97.75 96 MET A C 1
ATOM 734 O O . MET A 1 96 ? 7.547 -7.070 3.059 1.00 97.75 96 MET A O 1
ATOM 738 N N . ARG A 1 97 ? 9.372 -7.886 2.033 1.00 97.12 97 ARG A N 1
ATOM 739 C CA . ARG A 1 97 ? 9.836 -8.681 3.183 1.00 97.12 97 ARG A CA 1
ATOM 740 C C . ARG A 1 97 ? 10.227 -7.793 4.365 1.00 97.12 97 ARG A C 1
ATOM 742 O O . ARG A 1 97 ? 9.896 -8.099 5.508 1.00 97.12 97 ARG A O 1
ATOM 749 N N . GLN A 1 98 ? 10.899 -6.673 4.099 1.00 97.38 98 GLN A N 1
ATOM 750 C CA . GLN A 1 98 ? 11.246 -5.692 5.132 1.00 97.38 98 GLN A CA 1
ATOM 751 C C . GLN A 1 98 ? 9.991 -5.002 5.690 1.00 97.38 98 GLN A C 1
ATOM 753 O O . GLN A 1 98 ? 9.872 -4.804 6.902 1.00 97.38 98 GLN A O 1
ATOM 758 N N . ARG A 1 99 ? 9.024 -4.664 4.825 1.00 97.50 99 ARG A N 1
ATOM 759 C CA . ARG A 1 99 ? 7.760 -4.039 5.248 1.00 97.50 99 ARG A CA 1
ATOM 760 C C . ARG A 1 99 ? 6.907 -4.973 6.096 1.00 97.50 99 ARG A C 1
ATOM 762 O O . ARG A 1 99 ? 6.330 -4.509 7.072 1.00 97.50 99 ARG A O 1
ATOM 769 N N . GLU A 1 100 ? 6.894 -6.269 5.798 1.00 96.38 100 GLU A N 1
ATOM 770 C CA . GLU A 1 100 ? 6.229 -7.273 6.631 1.00 96.38 100 GLU A CA 1
ATOM 771 C C . GLU A 1 100 ? 6.821 -7.344 8.041 1.00 96.38 100 GLU A C 1
ATOM 773 O O . GLU A 1 100 ? 6.071 -7.301 9.015 1.00 96.38 100 GLU A O 1
ATOM 778 N N . ALA A 1 101 ? 8.151 -7.370 8.170 1.00 96.44 101 ALA A N 1
ATOM 779 C CA . ALA A 1 101 ? 8.799 -7.331 9.480 1.00 96.44 101 ALA A CA 1
ATOM 780 C C . ALA A 1 101 ? 8.442 -6.045 10.252 1.00 96.44 101 ALA A C 1
ATOM 782 O O . ALA A 1 101 ? 8.120 -6.096 11.437 1.00 96.44 101 ALA A O 1
ATOM 783 N N . SER A 1 102 ? 8.425 -4.892 9.571 1.00 96.88 102 SER A N 1
ATOM 784 C CA . SER A 1 102 ? 7.995 -3.615 10.158 1.00 96.88 102 SER A CA 1
ATOM 785 C C . SER A 1 102 ? 6.521 -3.616 10.581 1.00 96.88 102 SER A C 1
ATOM 787 O O . SER A 1 102 ? 6.198 -3.069 11.633 1.00 96.88 102 SER A O 1
ATOM 789 N N . ALA A 1 103 ? 5.630 -4.212 9.788 1.00 96.44 103 ALA A N 1
ATOM 790 C CA . ALA A 1 103 ? 4.211 -4.320 10.109 1.00 96.44 103 ALA A CA 1
ATOM 791 C C . ALA A 1 103 ? 3.986 -5.205 11.346 1.00 96.44 103 ALA A C 1
ATOM 793 O O . ALA A 1 103 ? 3.234 -4.818 12.240 1.00 96.44 103 ALA A O 1
ATOM 794 N N . ALA A 1 104 ? 4.706 -6.327 11.444 1.00 95.00 104 ALA A N 1
ATOM 795 C CA . ALA A 1 104 ? 4.641 -7.228 12.592 1.00 95.00 104 ALA A CA 1
ATOM 796 C C . ALA A 1 104 ? 5.086 -6.549 13.900 1.00 95.00 104 ALA A C 1
ATOM 798 O O . ALA A 1 104 ? 4.444 -6.736 14.930 1.00 95.00 104 ALA A O 1
ATOM 799 N N . LEU A 1 105 ? 6.124 -5.702 13.863 1.00 95.69 105 LEU A N 1
ATOM 800 C CA . LEU A 1 105 ? 6.535 -4.893 15.025 1.00 95.69 105 LEU A CA 1
ATOM 801 C C . LEU A 1 105 ? 5.445 -3.910 15.486 1.00 95.69 105 LEU A C 1
ATOM 803 O O . LEU A 1 105 ? 5.400 -3.547 16.658 1.00 95.69 105 LEU A O 1
ATOM 807 N N . GLY A 1 106 ? 4.567 -3.487 14.574 1.00 94.75 106 GLY A N 1
ATOM 808 C CA . GLY A 1 106 ? 3.397 -2.656 14.862 1.00 94.75 106 GLY A CA 1
ATOM 809 C C . GLY A 1 106 ? 2.135 -3.445 15.225 1.00 94.75 106 GLY A C 1
ATOM 810 O O . GLY A 1 106 ? 1.060 -2.854 15.230 1.00 94.75 106 GLY A O 1
ATOM 811 N N . ASN A 1 107 ? 2.239 -4.754 15.488 1.00 95.88 107 ASN A N 1
ATOM 812 C CA . ASN A 1 107 ? 1.109 -5.667 15.706 1.00 95.88 107 ASN A CA 1
ATOM 813 C C . ASN A 1 107 ? 0.092 -5.692 14.551 1.00 95.88 107 ASN A C 1
ATOM 815 O O . ASN A 1 107 ? -1.088 -5.952 14.772 1.00 95.88 107 ASN A O 1
ATOM 819 N N . LEU A 1 108 ? 0.531 -5.427 13.317 1.00 97.81 108 LEU A N 1
ATOM 820 C CA . LEU A 1 108 ? -0.326 -5.521 12.139 1.00 97.81 108 LEU A CA 1
ATOM 821 C C . LEU A 1 108 ? -0.165 -6.889 11.474 1.00 97.81 108 LEU A C 1
ATOM 823 O O . LEU A 1 108 ? 0.944 -7.383 11.261 1.00 97.81 108 LEU A O 1
ATOM 827 N N . THR A 1 109 ? -1.287 -7.477 11.086 1.00 96.62 109 THR A N 1
ATOM 828 C CA . THR A 1 109 ? -1.370 -8.749 10.372 1.00 96.62 109 THR A CA 1
ATOM 829 C C . THR A 1 109 ? -1.698 -8.517 8.906 1.00 96.62 109 THR A C 1
ATOM 831 O O . THR A 1 109 ? -2.419 -7.587 8.548 1.00 96.62 109 THR A O 1
ATOM 834 N N . VAL A 1 110 ? -1.144 -9.353 8.029 1.00 97.06 110 VAL A N 1
ATOM 835 C CA . VAL A 1 110 ? -1.429 -9.287 6.593 1.00 97.06 110 VAL A CA 1
ATOM 836 C C . VAL A 1 110 ? -2.846 -9.785 6.318 1.00 97.06 110 VAL A C 1
ATOM 838 O O . VAL A 1 110 ? -3.205 -10.896 6.701 1.00 97.06 110 VAL A O 1
ATOM 841 N N . VAL A 1 111 ? -3.644 -8.978 5.625 1.00 96.94 111 VAL A N 1
ATOM 842 C CA . VAL A 1 111 ? -5.027 -9.340 5.256 1.00 96.94 111 VAL A CA 1
ATOM 843 C C . VAL A 1 111 ? -5.219 -9.521 3.769 1.00 96.94 111 VAL A C 1
ATOM 845 O O . VAL A 1 111 ? -6.133 -10.218 3.339 1.00 96.94 111 VAL A O 1
ATOM 848 N N . GLN A 1 112 ? -4.327 -8.940 2.976 1.00 97.25 112 GLN A N 1
ATOM 849 C CA . GLN A 1 112 ? -4.266 -9.210 1.556 1.00 97.25 112 GLN A CA 1
ATOM 850 C C . GLN A 1 112 ? -2.824 -9.136 1.076 1.00 97.25 112 GLN A C 1
ATOM 852 O O . GLN A 1 112 ? -2.085 -8.229 1.449 1.00 97.25 112 GLN A O 1
ATOM 857 N N . ARG A 1 113 ? -2.453 -10.076 0.206 1.00 97.56 113 ARG A N 1
ATOM 858 C CA . ARG A 1 113 ? -1.244 -10.035 -0.618 1.00 97.56 113 ARG A CA 1
ATOM 859 C C . ARG A 1 113 ? -1.625 -10.213 -2.069 1.00 97.56 113 ARG A C 1
ATOM 861 O O . ARG A 1 113 ? -2.485 -11.039 -2.380 1.00 97.56 113 ARG A O 1
ATOM 868 N N . ARG 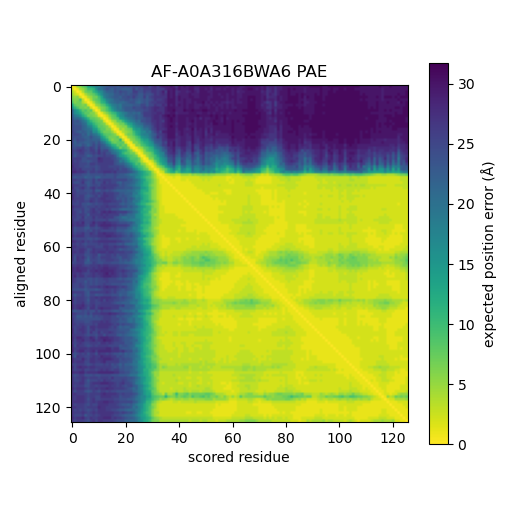A 1 114 ? -0.952 -9.485 -2.951 1.00 97.12 114 ARG A N 1
ATOM 869 C CA . ARG A 1 114 ? -1.070 -9.649 -4.397 1.00 97.12 114 ARG A CA 1
ATOM 870 C C . ARG A 1 114 ? 0.296 -9.531 -5.053 1.00 97.12 114 ARG A C 1
ATOM 872 O O . ARG A 1 114 ? 1.195 -8.854 -4.555 1.00 97.12 114 ARG A O 1
ATOM 879 N N . THR A 1 115 ? 0.403 -10.196 -6.191 1.00 96.56 115 THR A N 1
ATOM 880 C CA . THR A 1 115 ? 1.523 -10.095 -7.118 1.00 96.56 115 THR A CA 1
ATOM 881 C C . THR A 1 115 ? 0.942 -9.705 -8.466 1.00 96.56 115 THR A C 1
ATOM 883 O O . THR A 1 115 ? -0.052 -10.294 -8.897 1.00 96.56 115 THR A O 1
ATOM 886 N N . GLY A 1 116 ? 1.536 -8.721 -9.127 1.00 88.94 116 GLY A N 1
ATOM 887 C CA . GLY A 1 116 ? 1.146 -8.318 -10.473 1.00 88.94 116 GLY A CA 1
ATOM 888 C C . GLY A 1 116 ? 2.350 -7.778 -11.222 1.00 88.94 116 GLY A C 1
ATOM 889 O O . GLY A 1 116 ? 3.090 -6.992 -10.648 1.00 88.94 116 GLY A O 1
ATOM 890 N N . ALA A 1 117 ? 2.555 -8.250 -12.458 1.00 88.62 117 ALA A N 1
ATOM 891 C CA . ALA A 1 117 ? 3.643 -7.886 -13.380 1.00 88.62 117 ALA A CA 1
ATOM 892 C C . ALA A 1 117 ? 4.892 -7.304 -12.679 1.00 88.62 117 ALA A C 1
ATOM 894 O O . ALA A 1 117 ? 5.089 -6.091 -12.667 1.00 88.62 117 ALA A O 1
ATOM 895 N N . ASP A 1 118 ? 5.675 -8.180 -12.040 1.00 92.69 118 ASP A N 1
ATOM 896 C CA . ASP A 1 118 ? 6.937 -7.866 -11.346 1.00 92.69 118 ASP A CA 1
ATOM 897 C C . ASP A 1 118 ? 6.853 -6.890 -10.156 1.00 92.69 118 ASP A C 1
ATOM 899 O O . ASP A 1 118 ? 7.856 -6.327 -9.720 1.00 92.69 118 ASP A O 1
ATOM 903 N N . ALA A 1 119 ? 5.668 -6.740 -9.566 1.00 96.75 119 ALA A N 1
ATOM 904 C CA . ALA A 1 119 ? 5.438 -6.015 -8.324 1.00 96.75 119 ALA A CA 1
ATOM 905 C C . ALA A 1 119 ? 4.686 -6.868 -7.298 1.00 96.75 119 ALA A C 1
ATOM 907 O O . ALA A 1 119 ? 3.874 -7.739 -7.629 1.00 96.75 119 ALA A O 1
ATOM 908 N N . TYR A 1 120 ? 4.930 -6.565 -6.029 1.00 98.12 120 TYR A N 1
ATOM 909 C CA . TYR A 1 120 ? 4.272 -7.1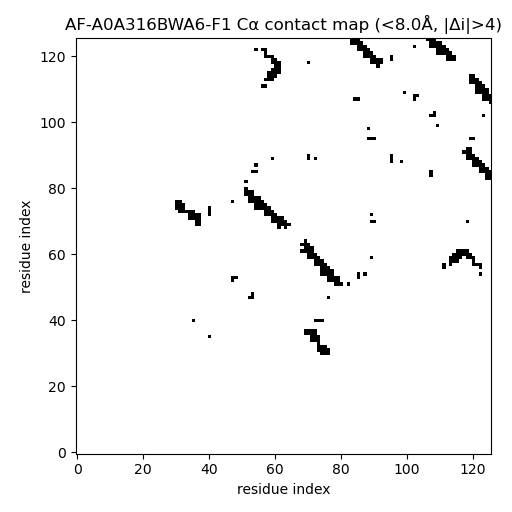59 -4.877 1.00 98.12 120 TYR A CA 1
ATOM 910 C C . TYR A 1 120 ? 3.611 -6.054 -4.068 1.00 98.12 120 TYR A C 1
ATOM 912 O O . TYR A 1 120 ? 4.178 -4.979 -3.891 1.00 98.12 120 TYR A O 1
ATOM 920 N N . CYS A 1 121 ? 2.420 -6.322 -3.552 1.00 98.06 121 CYS A N 1
ATOM 921 C CA . CYS A 1 121 ? 1.708 -5.392 -2.693 1.00 98.06 121 CYS A CA 1
ATOM 922 C C . CYS A 1 121 ? 0.927 -6.132 -1.617 1.00 98.06 121 CYS A C 1
ATOM 924 O O . CYS A 1 121 ? 0.557 -7.302 -1.770 1.00 98.06 121 CYS A O 1
ATOM 926 N N . ALA A 1 122 ? 0.692 -5.443 -0.506 1.00 98.38 122 ALA A N 1
ATOM 927 C CA . ALA A 1 122 ? -0.053 -5.996 0.608 1.00 98.38 122 ALA A CA 1
ATOM 928 C C . ALA A 1 122 ? -0.810 -4.921 1.383 1.00 98.38 122 ALA A C 1
ATOM 930 O O . ALA A 1 122 ? -0.439 -3.749 1.366 1.00 98.38 122 ALA A O 1
ATOM 931 N N . ILE A 1 123 ? -1.857 -5.367 2.075 1.00 98.38 123 ILE A N 1
ATOM 932 C CA . ILE A 1 123 ? -2.582 -4.610 3.096 1.00 98.38 123 ILE A CA 1
ATOM 933 C C . ILE A 1 123 ? -2.353 -5.312 4.433 1.00 98.38 123 ILE A C 1
ATOM 935 O O . ILE A 1 123 ? -2.495 -6.539 4.524 1.00 98.38 123 ILE A O 1
ATOM 939 N N . TRP A 1 124 ? -2.052 -4.532 5.469 1.00 98.31 124 TRP A N 1
ATOM 940 C CA . TRP A 1 124 ? -1.968 -4.996 6.851 1.00 98.31 124 TRP A CA 1
ATOM 941 C C . TRP A 1 124 ? -2.917 -4.212 7.756 1.00 98.31 124 TRP A C 1
ATOM 943 O O . TRP A 1 124 ? -3.127 -3.018 7.531 1.00 98.31 124 TRP A O 1
ATOM 953 N N . ARG A 1 125 ? -3.447 -4.868 8.794 1.00 96.88 125 ARG A N 1
ATOM 954 C CA . ARG A 1 125 ? -4.275 -4.240 9.837 1.00 96.88 125 ARG A CA 1
ATOM 955 C C . ARG A 1 125 ? -4.044 -4.849 11.223 1.00 96.88 125 ARG A C 1
ATOM 957 O O . ARG A 1 125 ? -3.608 -5.997 11.300 1.00 96.88 125 ARG A O 1
ATOM 964 N N . SER A 1 126 ? -4.345 -4.094 12.279 1.00 95.62 126 SER A N 1
ATOM 965 C CA . SER A 1 126 ? -4.390 -4.585 13.669 1.00 95.62 126 SER A CA 1
ATOM 966 C C . SER A 1 126 ? -5.482 -5.626 13.880 1.00 95.62 126 SER A C 1
ATOM 968 O O . SER A 1 126 ? -6.563 -5.428 13.276 1.00 95.62 126 SER A O 1
#

Mean predicted aligned error: 11.88 Å

Nearest PDB structures (foldseek):
  7yri-assembly2_C  TM=7.000E-01  e=5.200E-01  Homo sapiens
  3ab4-assembly3_J  TM=3.603E-01  e=1.124E-01  Corynebacterium glutamicum
  8p2f-assembly1_E  TM=7.794E-01  e=3.926E+00  Staphylococcus aureus subsp. aureus NCTC 8325
  8hl4-assembly1_AEFG  TM=8.530E-01  e=7.244E+00  Sulfolobus aci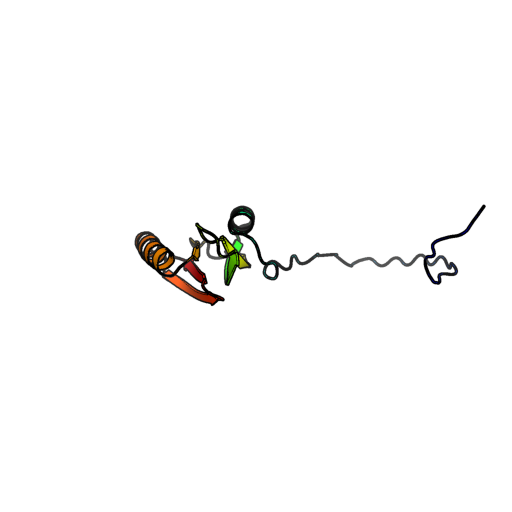docaldarius DSM 639
  6n0i-assembly1_A  TM=8.073E-01  e=6.813E+00  Pseudomonas putida KT2440

Organism: Pseudaminobacter salicylatoxidans (NCBI:txid93369)

Solvent-accessible surface area (backbone atoms only — not comparable to full-atom values): 7725 Å² total; per-residue (Å²): 136,84,88,86,88,88,82,86,79,84,80,83,90,76,93,70,94,70,92,72,83,86,74,81,80,68,73,69,70,70,55,44,75,58,78,24,46,61,68,55,45,50,54,50,47,56,55,36,48,79,68,47,32,38,79,76,46,70,48,39,25,53,69,42,99,48,92,77,65,39,46,28,38,27,48,29,66,40,78,40,86,82,70,63,56,70,52,70,55,75,37,46,75,67,57,47,54,53,49,50,56,54,35,47,78,69,60,28,43,81,79,45,77,43,74,25,70,87,19,33,30,39,34,32,32,90

Sequence (126 aa):
MYDDGQCSGLKPAVAAVFCLLAAGCTTRPEQGDVWMSSEQANAVTQQMEARGMMPAAIDCRLDVPSTPPQYATRILWVPNTENVIWRWDVGDAEYMRQREASAALGNLTVVQRRTGADAYCAIWRS

Radius of gyration: 22.42 Å; Cα contacts (8 Å, |Δi|>4): 188; chains: 1; bounding box: 56×43×64 Å